Protein AF-W7JIZ1-F1 (afdb_monomer_lite)

Sequence (101 aa):
MIYDVKYVVTTEEKCDNINYNDLLKQLTLNELYNVLDNFEEFPSNEDFYNIWNHVLGIDKEGFDDMLTELSFYIKDYLYKYEYQRYHHIEVYLKMEHQLIK

Structure (mmCIF, N/CA/C/O backbone):
data_AF-W7JIZ1-F1
#
_entry.id   AF-W7JIZ1-F1
#
loop_
_atom_site.group_PDB
_atom_site.id
_atom_site.type_symbol
_atom_site.label_atom_id
_atom_site.label_alt_id
_atom_site.label_comp_id
_atom_site.label_asym_id
_atom_site.label_entity_id
_atom_site.label_seq_id
_atom_site.pdbx_PDB_ins_code
_atom_site.Cartn_x
_atom_site.Cartn_y
_atom_site.Cartn_z
_atom_site.occupancy
_atom_site.B_iso_or_equiv
_atom_site.auth_seq_id
_atom_site.auth_comp_id
_atom_site.auth_asym_id
_atom_site.auth_atom_id
_atom_site.pdbx_PDB_model_num
ATOM 1 N N . MET A 1 1 ? -33.033 7.049 -22.063 1.00 37.16 1 MET A N 1
ATOM 2 C CA . MET A 1 1 ? -32.531 5.784 -21.495 1.00 37.16 1 MET A CA 1
ATOM 3 C C . MET A 1 1 ? -31.920 6.135 -20.156 1.00 37.16 1 MET A C 1
ATOM 5 O O . MET A 1 1 ? -30.861 6.742 -20.126 1.00 37.16 1 MET A O 1
ATOM 9 N N . ILE A 1 2 ? -32.682 5.923 -19.085 1.00 41.34 2 ILE A N 1
ATOM 10 C CA . ILE A 1 2 ? -32.230 6.151 -17.711 1.00 41.34 2 ILE A CA 1
ATOM 11 C C . ILE A 1 2 ? -31.465 4.884 -17.338 1.00 41.34 2 ILE A C 1
ATOM 13 O O . ILE A 1 2 ? -32.013 3.790 -17.463 1.00 41.34 2 ILE A O 1
ATOM 17 N N . TYR A 1 3 ? -30.185 5.016 -17.003 1.00 42.81 3 TYR A N 1
ATOM 18 C CA . TYR A 1 3 ? -29.413 3.899 -16.479 1.00 42.81 3 TYR A CA 1
ATOM 19 C C . TYR A 1 3 ? -29.899 3.639 -15.054 1.00 42.81 3 TYR A C 1
ATOM 21 O O . TYR A 1 3 ? -29.482 4.324 -14.124 1.00 42.81 3 TYR A O 1
ATOM 29 N N . ASP A 1 4 ? -30.798 2.669 -14.895 1.00 46.94 4 ASP A N 1
ATOM 30 C CA . ASP A 1 4 ? -31.052 2.045 -13.600 1.00 46.94 4 ASP A CA 1
ATOM 31 C C . ASP A 1 4 ? -29.800 1.251 -13.223 1.00 46.94 4 ASP A C 1
ATOM 33 O O . ASP A 1 4 ? -29.645 0.071 -13.553 1.00 46.94 4 ASP A O 1
ATOM 37 N N . VAL A 1 5 ? -28.865 1.922 -12.553 1.00 51.09 5 VAL A N 1
ATOM 38 C CA . VAL A 1 5 ? -27.797 1.253 -11.818 1.00 51.09 5 VAL A CA 1
ATOM 39 C C . VAL A 1 5 ? -28.478 0.577 -10.635 1.00 51.09 5 VAL A C 1
ATOM 41 O O . VAL A 1 5 ? -28.681 1.170 -9.578 1.00 51.09 5 VAL A O 1
ATOM 44 N N . LYS A 1 6 ? -28.908 -0.672 -10.840 1.00 48.28 6 LYS A N 1
ATOM 45 C CA . LYS A 1 6 ? -29.231 -1.579 -9.742 1.00 48.28 6 LYS A CA 1
ATOM 46 C C . LYS A 1 6 ? -27.979 -1.676 -8.880 1.00 48.28 6 LYS A C 1
ATOM 48 O O . LYS A 1 6 ? -27.044 -2.386 -9.240 1.00 48.2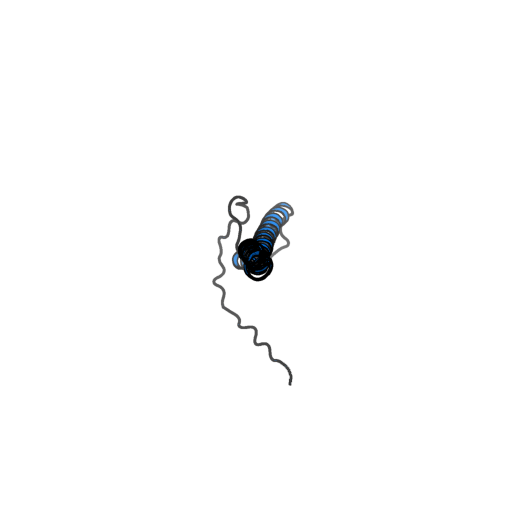8 6 LYS A O 1
ATOM 53 N N . TYR A 1 7 ? -27.978 -0.967 -7.755 1.00 47.16 7 TYR A N 1
ATOM 54 C CA . TYR A 1 7 ? -27.131 -1.310 -6.627 1.00 47.16 7 TYR A CA 1
ATOM 55 C C . TYR A 1 7 ? -27.453 -2.764 -6.290 1.00 47.16 7 TYR A C 1
ATOM 57 O O . TYR A 1 7 ? -28.533 -3.087 -5.792 1.00 47.16 7 TYR A O 1
ATOM 65 N N . VAL A 1 8 ? -26.554 -3.661 -6.684 1.00 45.88 8 VAL A N 1
ATOM 66 C CA . VAL A 1 8 ? -26.534 -5.018 -6.163 1.00 45.88 8 VAL A CA 1
ATOM 67 C C . VAL A 1 8 ? -26.212 -4.834 -4.691 1.00 45.88 8 VAL A C 1
ATOM 69 O O . VAL A 1 8 ? -25.067 -4.596 -4.335 1.00 45.88 8 VAL A O 1
ATOM 72 N N . VAL A 1 9 ? -27.245 -4.860 -3.851 1.00 47.28 9 VAL A N 1
ATOM 73 C CA . VAL A 1 9 ? -27.080 -5.082 -2.418 1.00 47.28 9 VAL A CA 1
ATOM 74 C C . VAL A 1 9 ? -26.561 -6.508 -2.301 1.00 47.28 9 VAL A C 1
ATOM 76 O O . VAL A 1 9 ? -27.326 -7.473 -2.270 1.00 47.28 9 VAL A O 1
ATOM 79 N N . THR A 1 10 ? -25.241 -6.649 -2.355 1.00 45.31 10 THR A N 1
ATOM 80 C CA . THR A 1 10 ? -24.557 -7.777 -1.751 1.00 45.31 10 THR A CA 1
ATOM 81 C C . THR A 1 10 ? -24.880 -7.676 -0.274 1.00 45.31 10 THR A C 1
ATOM 83 O O . THR A 1 10 ? -24.554 -6.695 0.382 1.00 45.31 10 THR A O 1
ATOM 86 N N . THR A 1 11 ? -25.633 -8.642 0.239 1.00 48.62 11 THR A N 1
ATOM 87 C CA . THR A 1 11 ? -25.774 -8.839 1.677 1.00 48.62 11 THR A CA 1
ATOM 88 C C . THR A 1 11 ? -24.392 -9.211 2.198 1.00 48.62 11 THR A C 1
ATOM 90 O O . THR A 1 11 ? -24.028 -10.386 2.208 1.00 48.62 11 THR A O 1
ATOM 93 N N . GLU A 1 12 ? -23.586 -8.200 2.495 1.00 55.53 12 GLU A N 1
ATOM 94 C CA . GLU A 1 12 ? -22.286 -8.358 3.119 1.00 55.53 12 GLU A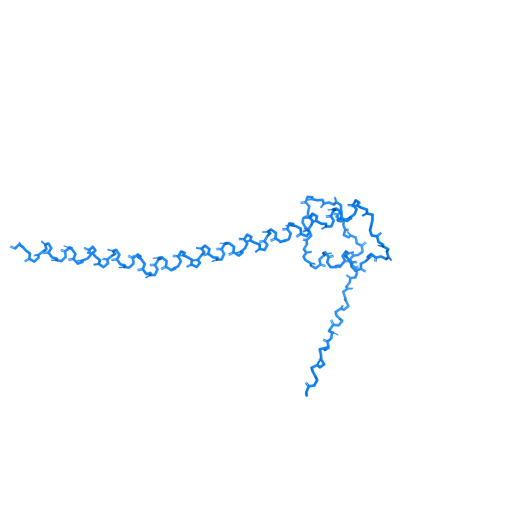 CA 1
ATOM 95 C C . GLU A 1 12 ? -22.543 -8.897 4.521 1.00 55.53 12 GLU A C 1
ATOM 97 O O . GLU A 1 12 ? -23.277 -8.304 5.314 1.00 55.53 12 GLU A O 1
ATOM 102 N N . GLU A 1 13 ? -22.018 -10.091 4.798 1.00 53.69 13 GLU A N 1
ATOM 103 C CA . GLU A 1 13 ? -21.888 -10.557 6.170 1.00 53.69 13 GLU A CA 1
ATOM 104 C C . GLU A 1 13 ? -21.126 -9.472 6.927 1.00 53.69 13 GLU A C 1
ATOM 106 O O . GLU A 1 13 ? -19.943 -9.236 6.679 1.00 53.69 13 GLU A O 1
ATOM 111 N N . LYS A 1 14 ? -21.845 -8.771 7.807 1.00 53.72 14 LYS A N 1
ATOM 112 C CA . LYS A 1 14 ? -21.298 -7.759 8.701 1.00 53.72 14 LYS A CA 1
ATOM 113 C C . LYS A 1 14 ? -20.162 -8.428 9.472 1.00 53.72 14 LYS A C 1
ATOM 115 O O . LYS A 1 14 ? -20.382 -9.334 10.275 1.00 53.72 14 LYS A O 1
ATOM 120 N N . CYS A 1 15 ? -18.926 -8.081 9.129 1.00 54.44 15 CYS A N 1
ATOM 121 C CA . CYS A 1 15 ? -17.754 -8.727 9.699 1.00 54.44 15 CYS A CA 1
ATOM 122 C C . CYS A 1 15 ? -17.519 -8.113 11.087 1.00 54.44 15 CYS A C 1
ATOM 124 O O . CYS A 1 15 ? -16.721 -7.193 11.245 1.00 54.44 15 CYS A O 1
ATOM 126 N N . ASP A 1 16 ? -18.267 -8.590 12.084 1.00 58.44 16 ASP A N 1
ATOM 127 C CA . ASP A 1 16 ? -18.449 -7.956 13.401 1.00 58.44 16 ASP A CA 1
ATOM 128 C C . ASP A 1 16 ? -17.200 -7.952 14.319 1.00 58.44 16 ASP A C 1
ATOM 130 O O . ASP A 1 16 ? -17.320 -7.795 15.531 1.00 58.44 16 ASP A O 1
ATOM 134 N N . ASN A 1 17 ? -15.976 -8.135 13.805 1.00 66.25 17 ASN A N 1
ATOM 135 C CA . ASN A 1 17 ? -14.787 -8.223 14.666 1.00 66.25 17 ASN A CA 1
ATOM 136 C C . ASN A 1 17 ? -13.455 -7.836 13.995 1.00 66.25 17 ASN A C 1
ATOM 138 O O . ASN A 1 17 ? -12.430 -8.491 14.202 1.00 66.25 17 ASN A O 1
ATOM 142 N N . ILE A 1 18 ? -13.449 -6.802 13.152 1.00 79.06 18 ILE A N 1
ATOM 143 C CA . ILE A 1 18 ? -12.200 -6.277 12.583 1.00 79.06 18 ILE A CA 1
ATOM 144 C C . ILE A 1 18 ? -11.521 -5.378 13.623 1.00 79.06 18 ILE A C 1
ATOM 146 O O . ILE A 1 18 ? -12.021 -4.307 13.960 1.00 79.06 18 ILE A O 1
ATOM 150 N N . ASN A 1 19 ? -10.358 -5.802 14.124 1.00 80.50 19 ASN A N 1
ATOM 151 C CA . ASN A 1 19 ? -9.542 -4.987 15.023 1.00 80.50 19 ASN A CA 1
ATOM 152 C C . ASN A 1 19 ? -8.705 -3.971 14.228 1.00 80.50 19 ASN A C 1
ATOM 154 O O . ASN A 1 19 ? -7.537 -4.218 13.933 1.00 80.50 19 ASN A O 1
ATOM 158 N N . TYR A 1 20 ? -9.290 -2.820 13.900 1.00 77.88 20 TYR A N 1
ATOM 159 C CA . TYR A 1 20 ? -8.596 -1.735 13.195 1.00 77.88 20 TYR A CA 1
ATOM 160 C C . TYR A 1 20 ? -7.504 -1.046 14.042 1.00 77.88 20 TYR A C 1
ATOM 162 O O . TYR A 1 20 ? -6.691 -0.305 13.493 1.00 77.88 20 TYR A O 1
ATOM 170 N N . ASN A 1 21 ? -7.431 -1.305 15.356 1.00 83.38 21 ASN A N 1
ATOM 171 C CA . ASN A 1 21 ? -6.345 -0.812 16.215 1.00 83.38 21 ASN A CA 1
ATOM 172 C C . ASN A 1 21 ? -5.046 -1.617 16.050 1.00 83.38 21 ASN A C 1
ATOM 174 O O . ASN A 1 21 ? -3.989 -1.191 16.519 1.00 83.38 21 ASN A O 1
ATOM 178 N N . ASP A 1 22 ? -5.098 -2.777 15.389 1.00 83.00 22 ASP A N 1
ATOM 179 C CA . ASP A 1 22 ? -3.903 -3.535 15.033 1.00 83.00 22 ASP A CA 1
ATOM 180 C C . ASP A 1 22 ? -3.222 -2.926 13.800 1.00 83.00 22 ASP A C 1
ATOM 182 O O . ASP A 1 22 ? -3.446 -3.335 12.664 1.00 83.00 22 ASP A O 1
ATOM 186 N N . LEU A 1 23 ? -2.366 -1.931 14.034 1.00 80.88 23 LEU A N 1
ATOM 187 C CA . LEU A 1 23 ? -1.614 -1.247 12.976 1.00 80.88 23 LEU A CA 1
ATOM 188 C C . LEU A 1 23 ? -0.517 -2.118 12.337 1.00 80.88 23 LEU A C 1
ATOM 190 O O . LEU A 1 23 ? 0.088 -1.701 11.352 1.00 80.88 23 LEU A O 1
ATOM 194 N N . LEU A 1 24 ? -0.222 -3.304 12.887 1.00 80.44 24 LEU A N 1
ATOM 195 C CA . LEU A 1 24 ? 0.710 -4.247 12.261 1.00 80.44 24 LEU A CA 1
ATOM 196 C C . LEU A 1 24 ? 0.059 -4.995 11.094 1.00 80.44 24 LEU A C 1
ATOM 198 O O . LEU A 1 24 ? 0.769 -5.481 10.211 1.00 80.44 24 LEU A O 1
ATOM 202 N N . LYS A 1 25 ? -1.273 -5.099 11.089 1.00 83.56 25 LYS A N 1
ATOM 203 C CA . LYS A 1 25 ? -2.043 -5.753 10.036 1.00 83.56 25 LYS A CA 1
ATOM 204 C C . LYS A 1 25 ? -2.731 -4.699 9.171 1.00 83.56 25 LYS A C 1
ATOM 206 O O . LYS A 1 25 ? -3.639 -4.025 9.629 1.00 83.56 25 LYS A O 1
ATOM 211 N N . GLN A 1 26 ? -2.341 -4.605 7.903 1.00 87.69 26 GLN A N 1
ATOM 212 C CA . GLN A 1 26 ? -3.024 -3.756 6.926 1.00 87.69 26 GLN A CA 1
ATOM 213 C C . GLN A 1 26 ? -4.442 -4.290 6.669 1.00 87.69 26 GLN A C 1
ATOM 215 O O . GLN A 1 26 ? -4.608 -5.485 6.404 1.00 87.69 26 GLN A O 1
ATOM 220 N N . LEU A 1 27 ? -5.454 -3.423 6.729 1.00 90.62 27 LEU A N 1
ATOM 221 C CA . LEU A 1 27 ? -6.788 -3.771 6.237 1.00 90.62 27 LEU A CA 1
ATOM 222 C C . LEU A 1 27 ? -6.799 -3.823 4.709 1.00 90.62 27 LEU A C 1
ATOM 224 O O . LEU A 1 27 ? -6.160 -3.013 4.040 1.00 90.62 27 LEU A O 1
ATOM 228 N N . THR A 1 28 ? -7.583 -4.742 4.156 1.00 90.12 28 THR A N 1
ATOM 229 C CA . THR A 1 28 ? -7.972 -4.682 2.745 1.00 90.12 28 THR A CA 1
ATOM 230 C C . THR A 1 28 ? -8.988 -3.561 2.512 1.00 90.12 28 THR A C 1
ATOM 232 O O . THR A 1 28 ? -9.666 -3.111 3.437 1.00 90.12 28 THR A O 1
ATOM 235 N N . LEU A 1 29 ? -9.151 -3.140 1.255 1.00 89.19 29 LEU A N 1
ATOM 236 C CA . LEU A 1 29 ? -10.128 -2.110 0.888 1.00 89.19 29 LEU A CA 1
ATOM 237 C C . LEU A 1 29 ? -11.563 -2.480 1.317 1.00 89.19 29 LEU A C 1
ATOM 239 O O . LEU A 1 29 ? -12.282 -1.641 1.852 1.00 89.19 29 LEU A O 1
ATOM 243 N N . ASN A 1 30 ? -11.964 -3.744 1.147 1.00 88.81 30 ASN A N 1
ATOM 244 C CA . ASN A 1 30 ? -13.287 -4.212 1.570 1.00 88.81 30 ASN A CA 1
ATOM 245 C C . ASN A 1 30 ? -13.437 -4.242 3.098 1.00 88.81 30 ASN A C 1
ATOM 247 O O . ASN A 1 30 ? -14.481 -3.864 3.618 1.00 88.81 30 ASN A O 1
ATOM 251 N N . GLU A 1 31 ? -12.404 -4.669 3.831 1.00 88.69 31 GLU A N 1
ATOM 252 C CA . GLU A 1 31 ? -12.421 -4.630 5.299 1.00 88.69 31 GLU A CA 1
ATOM 253 C C . GLU A 1 31 ? -12.524 -3.192 5.823 1.00 88.69 31 GLU A C 1
ATOM 255 O O . GLU A 1 31 ? -13.246 -2.947 6.787 1.00 88.69 31 GLU A O 1
ATOM 260 N N . LEU A 1 32 ? -11.854 -2.237 5.171 1.00 90.06 32 LEU A N 1
ATOM 261 C CA . LEU A 1 32 ? -11.966 -0.818 5.494 1.00 90.06 32 LEU A CA 1
ATOM 262 C C . LEU A 1 32 ? -13.393 -0.294 5.270 1.00 90.06 32 LEU A C 1
ATOM 264 O O . LEU A 1 32 ? -13.912 0.398 6.143 1.00 90.06 32 LEU A O 1
ATOM 268 N N . TYR A 1 33 ? -14.041 -0.633 4.149 1.00 88.31 33 TYR A N 1
ATOM 269 C CA . TYR A 1 33 ? -15.436 -0.241 3.909 1.00 88.31 33 TYR A CA 1
ATOM 270 C C . TYR A 1 33 ? -16.377 -0.812 4.969 1.00 88.31 33 TYR A C 1
ATOM 272 O O . TYR A 1 33 ? -17.143 -0.057 5.561 1.00 88.31 33 TYR A O 1
ATOM 280 N N . ASN A 1 34 ? -16.225 -2.092 5.313 1.00 86.44 34 ASN A N 1
ATOM 281 C CA . ASN A 1 34 ? -16.995 -2.712 6.391 1.00 86.44 34 ASN A CA 1
ATOM 282 C C . ASN A 1 34 ? -16.803 -1.997 7.737 1.00 86.44 34 ASN A C 1
ATOM 284 O O . ASN A 1 34 ? -17.761 -1.808 8.482 1.00 86.44 34 ASN A O 1
ATOM 288 N N . VAL A 1 35 ? -15.568 -1.607 8.074 1.00 86.12 35 VAL A N 1
ATOM 289 C CA . VAL A 1 35 ? -15.278 -0.850 9.301 1.00 86.12 35 VAL A CA 1
ATOM 290 C C . VAL A 1 35 ? -15.982 0.507 9.278 1.00 86.12 35 VAL A C 1
ATOM 292 O O . VAL A 1 35 ? -16.614 0.866 10.266 1.00 86.12 35 VAL A O 1
ATOM 295 N N . LEU A 1 36 ? -15.917 1.232 8.158 1.00 86.19 36 LEU A N 1
ATOM 296 C CA . LEU A 1 36 ? -16.551 2.543 7.997 1.00 86.19 36 LEU A CA 1
ATOM 297 C C . LEU A 1 36 ? -18.083 2.474 8.078 1.00 86.19 36 LEU A C 1
ATOM 299 O O . LEU A 1 36 ? -18.685 3.297 8.764 1.00 86.19 36 LEU A O 1
ATOM 303 N N . ASP A 1 37 ? -18.700 1.475 7.448 1.00 84.44 37 ASP A N 1
ATOM 304 C CA . ASP A 1 37 ? -20.158 1.286 7.438 1.00 84.44 37 ASP A CA 1
ATOM 305 C C . ASP A 1 37 ? -20.721 0.873 8.808 1.00 84.44 37 ASP A C 1
ATOM 307 O O . ASP A 1 37 ? -21.906 1.065 9.088 1.00 84.44 37 ASP A O 1
ATOM 311 N N . ASN A 1 38 ? -19.871 0.341 9.690 1.00 81.44 38 ASN A N 1
ATOM 312 C CA . ASN A 1 38 ? -20.242 -0.063 11.043 1.00 81.44 38 ASN A CA 1
ATOM 313 C C . ASN A 1 38 ? -20.178 1.071 12.080 1.00 81.44 38 ASN A C 1
ATOM 315 O O . ASN A 1 38 ? -20.580 0.852 13.226 1.00 81.44 38 ASN A O 1
ATOM 319 N N . PHE A 1 39 ? -19.705 2.269 11.722 1.00 78.88 39 PHE A N 1
ATOM 320 C CA . PHE A 1 39 ? -19.704 3.405 12.645 1.00 78.88 39 PHE A CA 1
ATOM 321 C C . PHE A 1 39 ? -21.115 3.984 12.813 1.00 78.88 39 PHE A C 1
ATOM 323 O O . PHE A 1 39 ? -21.611 4.726 11.968 1.00 78.88 39 PHE A O 1
ATOM 330 N N . GLU A 1 40 ? -21.760 3.663 13.939 1.00 69.00 40 GLU A N 1
ATOM 331 C CA . GLU A 1 40 ? -23.063 4.236 14.321 1.00 69.00 40 GLU A CA 1
ATOM 332 C C . GLU A 1 40 ? -22.953 5.704 14.791 1.00 69.00 40 GLU A C 1
ATOM 334 O O . GLU A 1 40 ? -23.898 6.478 14.637 1.00 69.00 40 GLU A O 1
ATOM 339 N N . GLU A 1 41 ? -21.791 6.105 15.320 1.00 76.44 41 GLU A N 1
ATOM 340 C CA . GLU A 1 41 ? -21.457 7.471 15.748 1.00 76.44 41 GLU A CA 1
ATOM 341 C C . GLU A 1 41 ? -20.100 7.915 15.187 1.00 76.44 41 GLU A C 1
ATOM 343 O O . GLU A 1 41 ? -19.308 7.105 14.703 1.00 76.44 41 GLU A O 1
ATOM 348 N N . PHE A 1 42 ? -19.824 9.224 15.257 1.00 78.31 42 PHE A N 1
ATOM 349 C CA . PHE A 1 42 ? -18.536 9.767 14.833 1.00 78.31 42 PHE A CA 1
ATOM 350 C C . PHE A 1 42 ? -17.394 9.095 15.622 1.00 78.31 42 PHE A C 1
ATOM 352 O O . PHE A 1 42 ? -17.427 9.129 16.856 1.00 78.31 42 PHE A O 1
ATOM 359 N N . PRO A 1 43 ? -16.392 8.503 14.943 1.00 79.50 43 PRO A N 1
ATOM 360 C CA . PRO A 1 43 ? -15.281 7.830 15.605 1.00 79.50 43 PRO A CA 1
ATOM 361 C C . PRO A 1 43 ? -14.538 8.774 16.548 1.00 79.50 43 PRO A C 1
ATOM 363 O O . PRO A 1 43 ? -14.457 9.984 16.315 1.00 79.50 43 PRO A O 1
ATOM 366 N N . SER A 1 44 ? -13.931 8.225 17.601 1.00 85.06 44 SER A N 1
ATOM 367 C CA . SER A 1 44 ? -13.002 9.020 18.400 1.00 85.06 44 SER A CA 1
ATOM 368 C C . SER A 1 44 ? -11.823 9.484 17.534 1.00 85.06 44 SER A C 1
ATOM 370 O O . SER A 1 44 ? -11.519 8.896 16.494 1.00 85.06 44 SER A O 1
ATOM 372 N N . ASN A 1 45 ? -11.116 10.534 17.963 1.00 88.25 45 ASN A N 1
ATOM 373 C CA . ASN A 1 45 ? -9.927 10.989 17.234 1.00 88.25 45 ASN A CA 1
ATOM 374 C C . ASN A 1 45 ? -8.892 9.863 17.073 1.00 88.25 45 ASN A C 1
ATOM 376 O O . ASN A 1 45 ? -8.243 9.782 16.037 1.00 88.25 45 ASN A O 1
ATOM 380 N N . GLU A 1 46 ? -8.742 9.001 18.080 1.00 87.50 46 GLU A N 1
ATOM 381 C CA . GLU A 1 46 ? -7.811 7.871 18.044 1.00 87.50 46 GLU A CA 1
ATOM 382 C C . GLU A 1 46 ? -8.234 6.820 17.012 1.00 87.50 46 GLU A C 1
ATOM 384 O O . GLU A 1 46 ? -7.420 6.431 16.174 1.00 87.50 46 GLU A O 1
ATOM 389 N N . ASP A 1 47 ? -9.518 6.454 16.985 1.00 86.25 47 ASP A N 1
ATOM 390 C CA . ASP A 1 47 ? -10.060 5.545 15.968 1.00 86.25 47 ASP A CA 1
ATOM 39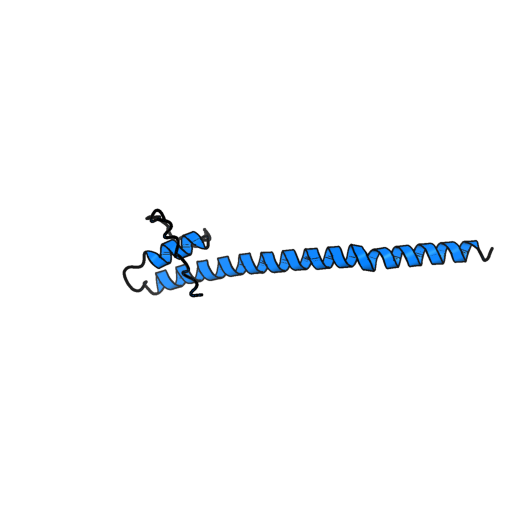1 C C . ASP A 1 47 ? -9.870 6.120 14.559 1.00 86.25 47 ASP A C 1
ATOM 393 O O . ASP A 1 47 ? -9.429 5.424 13.646 1.00 86.25 47 ASP A O 1
ATOM 397 N N . PHE A 1 48 ? -10.126 7.419 14.388 1.00 87.25 48 PHE A N 1
ATOM 398 C CA . PHE A 1 48 ? -9.927 8.116 13.121 1.00 87.25 48 PHE A CA 1
ATOM 399 C C . PHE A 1 48 ? -8.465 8.077 12.663 1.00 87.25 48 PHE A C 1
ATOM 401 O O . PHE A 1 48 ? -8.199 7.793 11.495 1.00 87.25 48 PHE A O 1
ATOM 408 N N . TYR A 1 49 ? -7.505 8.319 13.563 1.00 90.00 49 TYR A N 1
ATOM 409 C CA . TYR A 1 49 ? -6.081 8.196 13.239 1.00 90.00 49 TYR A CA 1
ATOM 410 C C . TYR A 1 49 ? -5.710 6.772 12.815 1.00 90.00 49 TYR A C 1
ATOM 412 O O . TYR A 1 49 ? -4.967 6.597 11.847 1.00 90.00 49 TYR A O 1
ATOM 420 N N . ASN A 1 50 ? -6.245 5.758 13.493 1.00 90.44 50 ASN A N 1
ATOM 421 C CA . ASN A 1 50 ? -5.975 4.361 13.160 1.00 90.44 50 ASN A CA 1
ATOM 422 C C . ASN A 1 50 ? -6.538 3.993 11.781 1.00 90.44 50 ASN A C 1
ATOM 424 O O . ASN A 1 50 ? -5.826 3.408 10.967 1.00 90.44 50 ASN A O 1
ATOM 428 N N . ILE A 1 51 ? -7.760 4.429 11.466 1.00 89.81 51 ILE A N 1
ATOM 429 C CA . ILE A 1 51 ? -8.370 4.267 10.138 1.00 89.81 51 ILE A CA 1
ATOM 430 C C . ILE A 1 51 ? -7.532 4.965 9.060 1.00 89.81 51 ILE A C 1
ATOM 432 O O . ILE A 1 51 ? -7.265 4.374 8.014 1.00 89.81 51 ILE A O 1
ATOM 436 N N . TRP A 1 52 ? -7.056 6.187 9.312 1.00 92.12 52 TRP A N 1
ATOM 437 C CA . TRP A 1 52 ? -6.204 6.900 8.355 1.00 92.12 52 TRP A CA 1
ATOM 438 C C . TRP A 1 52 ? -4.886 6.191 8.067 1.00 92.12 52 TRP A C 1
ATOM 440 O O . TRP A 1 52 ? -4.436 6.205 6.923 1.00 92.12 52 TRP A O 1
ATOM 450 N N . ASN A 1 53 ? -4.276 5.546 9.061 1.00 91.50 53 ASN A N 1
ATOM 451 C CA . ASN A 1 53 ? -3.075 4.745 8.830 1.00 91.50 53 ASN A CA 1
ATOM 452 C C . ASN A 1 53 ? -3.352 3.568 7.880 1.00 91.50 53 ASN A C 1
ATOM 454 O O . ASN A 1 53 ? -2.534 3.288 7.001 1.00 91.50 53 ASN A O 1
ATOM 458 N N . HIS A 1 54 ? -4.519 2.925 7.997 1.00 92.19 54 HIS A N 1
ATOM 459 C CA . HIS A 1 54 ? -4.928 1.867 7.066 1.00 92.19 54 HIS A CA 1
ATOM 460 C C . HIS A 1 54 ? -5.158 2.397 5.652 1.00 92.19 54 HIS A C 1
ATOM 462 O O . HIS A 1 54 ? -4.656 1.799 4.703 1.00 92.19 54 HIS A O 1
ATOM 468 N N . VAL A 1 55 ? -5.834 3.542 5.502 1.00 92.06 55 VAL A N 1
ATOM 469 C CA . VAL A 1 55 ? -6.023 4.207 4.197 1.00 92.06 55 VAL A CA 1
ATOM 470 C C . VAL A 1 55 ? -4.674 4.488 3.534 1.00 92.06 55 VAL A C 1
ATOM 472 O O . VAL A 1 55 ? -4.456 4.111 2.385 1.00 92.06 55 VAL A O 1
ATOM 475 N N . LEU A 1 56 ? -3.736 5.084 4.276 1.00 91.81 56 LEU A N 1
ATOM 476 C CA . LEU A 1 56 ? -2.414 5.427 3.751 1.00 91.81 56 LEU A CA 1
ATOM 477 C C . LEU A 1 56 ? -1.609 4.202 3.308 1.00 91.81 56 LEU A C 1
ATOM 479 O O . LEU A 1 56 ? -0.870 4.285 2.328 1.00 91.81 56 LEU A O 1
ATOM 483 N N . GLY A 1 57 ? -1.710 3.078 4.019 1.00 90.62 57 GLY A N 1
ATOM 484 C CA . GLY A 1 57 ? -0.989 1.876 3.606 1.00 90.62 57 GLY A CA 1
ATOM 485 C C . GLY A 1 57 ? -1.638 1.156 2.417 1.00 90.62 57 GLY A C 1
ATOM 486 O O . GLY A 1 57 ? -0.895 0.657 1.576 1.00 90.62 57 GLY A O 1
ATOM 487 N N . ILE A 1 58 ? -2.972 1.196 2.269 1.00 89.81 58 ILE A N 1
ATOM 488 C CA . ILE A 1 58 ? -3.660 0.709 1.055 1.00 89.81 58 ILE A CA 1
ATOM 489 C C . ILE A 1 58 ? -3.211 1.526 -0.164 1.00 89.81 58 ILE A C 1
ATOM 491 O O . ILE A 1 58 ? -2.804 0.960 -1.179 1.00 89.81 58 ILE A O 1
ATOM 495 N N . ASP A 1 59 ? -3.225 2.857 -0.055 1.00 88.31 59 ASP A N 1
ATOM 496 C CA . ASP A 1 59 ? -2.799 3.744 -1.144 1.00 88.31 59 ASP A CA 1
ATOM 497 C C . ASP A 1 59 ? -1.325 3.533 -1.514 1.00 88.31 59 ASP A C 1
ATOM 499 O O . ASP A 1 59 ? -0.957 3.583 -2.690 1.00 88.31 59 ASP A O 1
ATOM 503 N N . LYS A 1 60 ? -0.468 3.270 -0.519 1.00 90.69 60 LYS A N 1
ATOM 504 C CA . LYS A 1 60 ? 0.946 2.965 -0.749 1.00 90.69 60 LYS A CA 1
ATOM 505 C C . LYS A 1 60 ? 1.127 1.679 -1.555 1.00 90.69 60 LYS A C 1
ATOM 507 O O . LYS A 1 60 ? 1.911 1.687 -2.499 1.00 90.69 60 LYS A O 1
ATOM 512 N N . GLU A 1 61 ? 0.418 0.609 -1.200 1.00 88.56 61 GLU A N 1
ATOM 513 C CA . GLU A 1 61 ? 0.474 -0.661 -1.934 1.00 88.56 61 GLU A CA 1
ATOM 514 C C . GLU A 1 61 ? 0.025 -0.472 -3.389 1.00 88.56 61 GLU A C 1
ATOM 516 O O . GLU A 1 61 ? 0.748 -0.843 -4.313 1.00 88.56 61 GLU A O 1
ATOM 521 N N . GLY A 1 62 ? -1.087 0.241 -3.609 1.00 87.88 62 GLY A N 1
ATOM 522 C CA . GLY A 1 62 ? -1.546 0.577 -4.959 1.00 87.88 62 GLY A CA 1
ATOM 523 C C . GLY A 1 62 ? -0.537 1.413 -5.759 1.00 87.88 62 GLY A C 1
ATOM 524 O O . GLY A 1 62 ? -0.384 1.220 -6.966 1.00 87.88 62 GLY A O 1
ATOM 525 N N . PHE A 1 63 ? 0.191 2.324 -5.109 1.00 90.12 63 PHE A N 1
ATOM 526 C CA . PHE A 1 63 ? 1.240 3.110 -5.762 1.00 90.12 63 PHE A CA 1
ATOM 527 C C . PHE A 1 63 ? 2.476 2.268 -6.120 1.00 90.12 63 PHE A C 1
ATOM 529 O O . PHE A 1 63 ? 3.029 2.420 -7.213 1.00 90.12 63 PHE A O 1
ATOM 536 N N . ASP A 1 64 ? 2.896 1.362 -5.234 1.00 92.75 64 ASP A N 1
ATOM 537 C CA . ASP A 1 64 ? 4.013 0.440 -5.473 1.00 92.75 64 ASP A CA 1
ATOM 538 C C . ASP A 1 64 ? 3.713 -0.519 -6.644 1.00 92.75 64 ASP A C 1
ATOM 540 O O . ASP A 1 64 ? 4.591 -0.778 -7.481 1.00 92.75 64 ASP A O 1
ATOM 544 N N . ASP A 1 65 ? 2.463 -0.968 -6.778 1.00 92.56 65 ASP A N 1
ATOM 545 C CA . ASP A 1 65 ? 1.996 -1.764 -7.918 1.00 92.56 65 ASP A CA 1
ATOM 546 C C . ASP A 1 65 ? 2.085 -0.985 -9.239 1.00 92.56 65 ASP A C 1
ATOM 548 O O . ASP A 1 65 ? 2.655 -1.479 -10.219 1.00 92.56 65 ASP A O 1
ATOM 552 N N . MET A 1 66 ? 1.616 0.269 -9.263 1.00 94.12 66 MET A N 1
ATOM 553 C CA . MET A 1 66 ? 1.711 1.136 -10.448 1.00 94.12 66 MET A CA 1
ATOM 554 C C . MET A 1 66 ? 3.165 1.377 -10.871 1.00 94.12 66 MET A C 1
ATOM 556 O O . MET A 1 66 ? 3.495 1.328 -12.061 1.00 94.12 66 MET A O 1
ATOM 560 N N . LEU A 1 67 ? 4.060 1.625 -9.910 1.00 95.25 67 LEU A N 1
ATOM 561 C CA . LEU A 1 67 ? 5.490 1.782 -10.182 1.00 95.25 67 LEU A CA 1
ATOM 562 C C . LEU A 1 67 ? 6.100 0.499 -10.747 1.00 95.25 67 LEU A C 1
ATOM 564 O O . LEU A 1 67 ? 6.927 0.549 -11.664 1.00 95.25 67 LEU A O 1
ATOM 568 N N . THR A 1 68 ? 5.688 -0.650 -10.219 1.00 96.19 68 THR A N 1
ATOM 569 C CA . THR A 1 68 ? 6.147 -1.961 -10.672 1.00 96.19 68 THR A CA 1
ATOM 570 C C . THR A 1 68 ? 5.732 -2.215 -12.119 1.00 96.19 68 THR A C 1
ATOM 572 O O . THR A 1 68 ? 6.592 -2.551 -12.944 1.00 96.19 68 THR A O 1
ATOM 575 N N . GLU A 1 69 ? 4.464 -1.979 -12.456 1.00 96.31 69 GLU A N 1
ATOM 576 C CA . GLU A 1 69 ? 3.928 -2.110 -13.815 1.00 96.31 69 GLU A CA 1
ATOM 577 C C . GLU A 1 69 ? 4.646 -1.175 -14.797 1.00 96.31 69 GLU A C 1
ATOM 579 O O . GLU A 1 69 ? 5.121 -1.614 -15.851 1.00 96.31 69 GLU A O 1
ATOM 584 N N . LEU A 1 70 ? 4.839 0.091 -14.416 1.00 97.19 70 LEU A N 1
ATOM 585 C CA . LEU A 1 70 ? 5.596 1.051 -15.217 1.00 97.19 70 LEU A CA 1
ATOM 586 C C . LEU A 1 70 ? 7.039 0.579 -15.453 1.00 97.19 70 LEU A C 1
ATOM 588 O O . LEU A 1 70 ? 7.562 0.700 -16.565 1.00 97.19 70 LEU A O 1
ATOM 592 N N . SER A 1 71 ? 7.686 0.003 -14.435 1.00 96.19 71 SER A N 1
ATOM 593 C CA . SER A 1 71 ? 9.044 -0.532 -14.571 1.00 96.19 71 SER A CA 1
ATOM 594 C C . SER A 1 71 ? 9.112 -1.686 -15.577 1.00 96.19 71 SER A C 1
ATOM 596 O O . SER A 1 71 ? 10.076 -1.778 -16.342 1.00 96.19 71 SER A O 1
ATOM 598 N N . PHE A 1 72 ? 8.094 -2.553 -15.608 1.00 96.69 72 PHE A N 1
ATOM 599 C CA . PHE A 1 72 ? 8.018 -3.659 -16.559 1.00 96.69 72 PHE A CA 1
ATOM 600 C C . PHE A 1 72 ? 7.802 -3.159 -17.980 1.00 96.69 72 PHE A C 1
ATOM 602 O O . PHE A 1 72 ? 8.506 -3.603 -18.887 1.00 96.69 72 PHE A O 1
ATOM 609 N N . TYR A 1 73 ? 6.909 -2.188 -18.163 1.00 95.50 73 TYR A N 1
ATOM 610 C CA . TYR A 1 73 ? 6.684 -1.556 -19.458 1.00 95.50 73 TYR A CA 1
ATOM 611 C C . TYR A 1 73 ? 7.970 -0.939 -20.030 1.00 95.50 73 TYR A C 1
ATOM 613 O O . TYR A 1 73 ? 8.320 -1.183 -21.186 1.00 95.50 73 TYR A O 1
ATOM 621 N N . ILE A 1 74 ? 8.721 -0.190 -19.213 1.00 93.38 74 ILE A N 1
ATOM 622 C CA . ILE A 1 74 ? 10.000 0.404 -19.634 1.00 93.38 74 ILE A CA 1
ATOM 623 C C . ILE A 1 74 ? 11.004 -0.690 -20.015 1.00 93.38 74 ILE A C 1
ATOM 625 O O . ILE A 1 74 ? 11.655 -0.587 -21.054 1.00 93.38 74 ILE A O 1
ATOM 629 N N . LYS A 1 75 ? 11.125 -1.753 -19.210 1.00 92.62 75 LYS A N 1
ATOM 630 C CA . LYS A 1 75 ? 12.029 -2.876 -19.508 1.00 92.62 75 LYS A CA 1
ATOM 631 C C . LYS A 1 75 ? 11.689 -3.553 -20.836 1.00 92.62 75 LYS A C 1
ATOM 633 O O . LYS A 1 75 ? 12.603 -3.803 -21.620 1.00 92.62 75 LYS A O 1
ATOM 638 N N . ASP A 1 76 ? 10.411 -3.816 -21.103 1.00 92.81 76 ASP A N 1
ATOM 639 C CA . ASP A 1 76 ? 9.967 -4.428 -22.362 1.00 92.81 76 ASP A CA 1
ATOM 640 C C . ASP A 1 76 ? 10.256 -3.519 -23.563 1.00 92.81 76 ASP A C 1
ATOM 642 O O . ASP A 1 76 ? 10.829 -3.957 -24.563 1.00 92.81 76 ASP A O 1
ATOM 646 N N . TYR A 1 77 ? 9.968 -2.221 -23.434 1.00 91.69 77 TYR A N 1
ATOM 647 C CA . TYR A 1 77 ? 10.278 -1.235 -24.466 1.00 91.69 77 TYR A CA 1
ATOM 648 C C . TYR A 1 77 ? 11.778 -1.203 -24.801 1.00 91.69 77 TYR A C 1
ATOM 650 O O . TYR A 1 77 ? 12.158 -1.273 -25.973 1.00 91.69 77 TYR A O 1
ATOM 658 N N . LEU A 1 78 ? 12.642 -1.136 -23.784 1.00 89.12 78 LEU A N 1
ATOM 659 C CA . LEU A 1 78 ? 14.097 -1.118 -23.968 1.00 89.12 78 LEU A CA 1
ATOM 660 C C . LEU A 1 78 ? 14.602 -2.414 -24.611 1.00 89.12 78 LEU A C 1
ATOM 662 O O . LEU A 1 78 ? 15.407 -2.372 -25.546 1.00 89.12 78 LEU A O 1
ATOM 666 N N . TYR A 1 79 ? 14.101 -3.564 -24.154 1.00 85.94 79 TYR A N 1
ATOM 667 C CA . TYR A 1 79 ? 14.434 -4.862 -24.734 1.00 85.94 79 TYR A CA 1
ATOM 668 C C . TYR A 1 79 ? 14.046 -4.932 -26.217 1.00 85.94 79 TYR A C 1
ATOM 670 O O . TYR A 1 79 ? 14.843 -5.348 -27.062 1.00 85.94 79 TYR A O 1
ATOM 678 N N . LYS A 1 80 ? 12.839 -4.469 -26.546 1.00 87.31 80 LYS A N 1
ATOM 679 C CA . LYS A 1 80 ? 12.296 -4.525 -27.900 1.00 87.31 80 LYS A CA 1
ATOM 680 C C . LYS A 1 80 ? 12.990 -3.567 -28.862 1.00 87.31 80 LYS A C 1
ATOM 682 O O . LYS A 1 80 ? 13.262 -3.960 -29.989 1.00 87.31 80 LYS A O 1
ATOM 687 N N . TYR A 1 81 ? 13.271 -2.330 -28.459 1.00 80.69 81 TYR A N 1
ATOM 688 C CA . TYR A 1 81 ? 13.664 -1.285 -29.412 1.00 80.69 81 TYR A CA 1
ATOM 689 C C . TYR A 1 81 ? 15.111 -0.806 -29.274 1.00 80.69 81 TYR A C 1
ATOM 691 O O . TYR A 1 81 ? 15.723 -0.441 -30.280 1.00 80.69 81 TYR A O 1
ATOM 699 N N . GLU A 1 82 ? 15.697 -0.823 -28.076 1.00 69.25 82 GLU A N 1
ATOM 700 C CA . GLU A 1 82 ? 17.088 -0.391 -27.897 1.00 69.25 82 GLU A CA 1
ATOM 701 C C . GLU A 1 82 ? 18.074 -1.547 -28.049 1.00 69.25 82 GLU A C 1
ATOM 703 O O . GLU A 1 82 ? 19.066 -1.415 -28.769 1.00 69.25 82 GLU A O 1
ATOM 708 N N . TYR A 1 83 ? 17.780 -2.714 -27.470 1.00 60.38 83 TYR A N 1
ATOM 709 C CA . TYR A 1 83 ? 18.672 -3.877 -27.554 1.00 60.38 83 TYR A CA 1
ATOM 710 C C . TYR A 1 83 ? 18.854 -4.380 -28.996 1.00 60.38 83 TYR A C 1
ATOM 712 O O . TYR A 1 83 ? 19.960 -4.730 -29.414 1.00 60.38 83 TYR A O 1
ATOM 720 N N . GLN A 1 84 ? 17.790 -4.329 -29.802 1.00 59.59 84 GLN A N 1
ATOM 721 C CA . GLN A 1 84 ? 17.849 -4.679 -31.225 1.00 59.59 84 GLN A CA 1
ATOM 722 C C . GLN A 1 84 ? 18.722 -3.710 -32.036 1.00 59.59 84 GLN A C 1
ATOM 724 O O . GLN A 1 84 ? 19.405 -4.127 -32.974 1.00 59.59 84 GLN A O 1
ATOM 729 N N . ARG A 1 85 ? 18.764 -2.426 -31.657 1.00 58.56 85 ARG A N 1
ATOM 730 C CA . ARG A 1 85 ? 19.599 -1.414 -32.317 1.00 58.56 85 ARG A CA 1
ATOM 731 C C . ARG A 1 85 ? 21.089 -1.681 -32.124 1.00 58.56 85 ARG A C 1
ATOM 733 O O . ARG A 1 85 ? 21.842 -1.573 -33.089 1.00 58.56 85 ARG A O 1
ATOM 740 N N . TYR A 1 86 ? 21.513 -2.042 -30.913 1.00 58.91 86 TYR A N 1
ATOM 741 C CA . TYR A 1 86 ? 22.919 -2.355 -30.640 1.00 58.91 86 TYR A CA 1
ATOM 742 C C . TYR A 1 86 ? 23.373 -3.623 -31.370 1.00 58.91 86 TYR A C 1
ATOM 744 O O . TYR A 1 86 ? 24.421 -3.602 -32.011 1.00 58.91 86 TYR A O 1
ATOM 752 N N . HIS A 1 87 ? 22.541 -4.670 -31.388 1.00 60.47 87 HIS A N 1
ATOM 753 C CA . HIS A 1 87 ? 22.838 -5.893 -32.139 1.00 60.47 87 HIS A CA 1
ATOM 754 C C . HIS A 1 87 ? 22.930 -5.635 -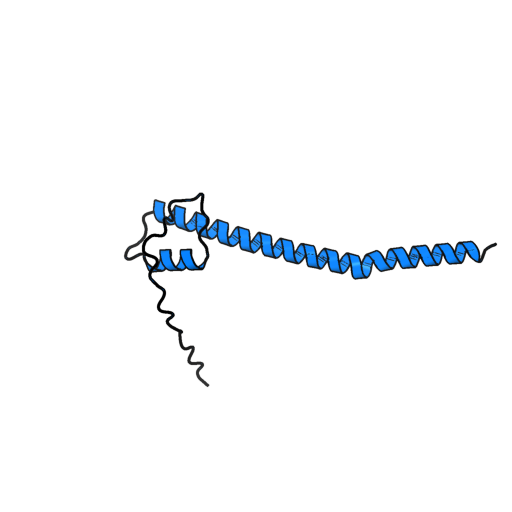33.653 1.00 60.47 87 HIS A C 1
ATOM 756 O O . HIS A 1 87 ? 23.801 -6.173 -34.333 1.00 60.47 87 HIS A O 1
ATOM 762 N N . HIS A 1 88 ? 22.059 -4.783 -34.201 1.00 60.88 88 HIS A N 1
ATOM 763 C CA . HIS A 1 88 ? 22.114 -4.413 -35.614 1.00 60.88 88 HIS A CA 1
ATOM 764 C C . HIS A 1 88 ? 23.398 -3.637 -35.947 1.00 60.88 88 HIS A C 1
ATOM 766 O O . HIS A 1 88 ? 24.084 -3.975 -36.905 1.00 60.88 88 HIS A O 1
ATOM 772 N N . ILE A 1 89 ? 23.780 -2.644 -35.138 1.00 70.56 89 ILE A N 1
ATOM 773 C CA . ILE A 1 89 ? 25.012 -1.867 -35.358 1.00 70.56 89 ILE A CA 1
ATOM 774 C C . ILE A 1 89 ? 26.258 -2.762 -35.281 1.00 70.56 89 ILE A C 1
ATOM 776 O O . ILE A 1 89 ? 27.142 -2.662 -36.129 1.00 70.56 89 ILE A O 1
ATOM 780 N N . GLU A 1 90 ? 26.319 -3.670 -34.309 1.00 68.62 90 GLU A N 1
ATOM 781 C CA . GLU A 1 90 ? 27.458 -4.574 -34.123 1.00 68.62 90 GLU A CA 1
ATOM 782 C C . GLU A 1 90 ? 27.612 -5.558 -35.294 1.00 68.62 90 GLU A C 1
ATOM 784 O O . GLU A 1 90 ? 28.717 -5.771 -35.799 1.00 68.62 90 GLU A O 1
ATOM 789 N N . VAL A 1 91 ? 26.497 -6.098 -35.796 1.00 71.50 91 VAL A N 1
ATOM 790 C CA . VAL A 1 91 ? 26.470 -6.951 -36.992 1.00 71.50 91 VAL A CA 1
ATOM 791 C C . VAL A 1 91 ? 26.915 -6.183 -38.244 1.00 71.50 91 VAL A C 1
ATOM 793 O O . VAL A 1 91 ? 27.692 -6.719 -39.034 1.00 71.50 91 VAL A O 1
ATOM 796 N N . TYR A 1 92 ? 26.493 -4.927 -38.410 1.00 70.00 92 TYR A N 1
ATOM 797 C CA . TYR A 1 92 ? 26.909 -4.085 -39.539 1.00 70.00 92 TYR A CA 1
ATOM 798 C C . TYR A 1 92 ? 28.408 -3.769 -39.514 1.00 70.00 92 TYR A C 1
ATOM 800 O O . TYR A 1 92 ? 29.094 -3.992 -40.511 1.00 70.00 92 TYR A 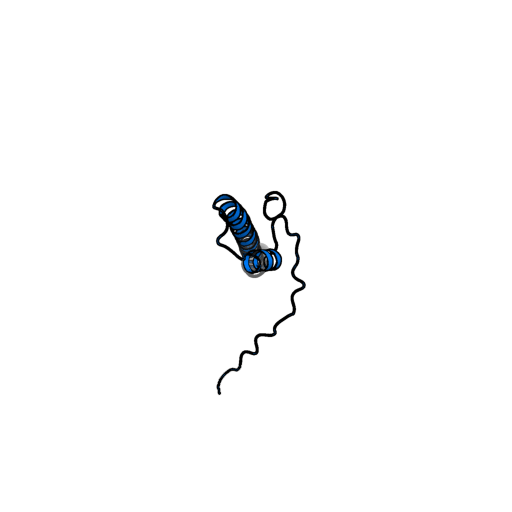O 1
ATOM 808 N N . LEU A 1 93 ? 28.943 -3.338 -38.369 1.00 77.00 93 LEU A N 1
ATOM 809 C CA . LEU A 1 93 ? 30.376 -3.056 -38.213 1.00 77.00 93 LEU A CA 1
ATOM 810 C C . LEU A 1 93 ? 31.232 -4.311 -38.448 1.00 77.00 93 LEU A C 1
ATOM 812 O O . LEU A 1 93 ? 32.312 -4.243 -39.038 1.00 77.00 93 LEU A O 1
ATOM 816 N N . LYS A 1 94 ? 30.733 -5.481 -38.034 1.00 76.19 94 LYS A N 1
ATOM 817 C CA . LYS A 1 94 ? 31.400 -6.769 -38.258 1.00 76.19 94 LYS A CA 1
ATOM 818 C C . LYS A 1 94 ? 31.407 -7.179 -39.733 1.00 76.19 94 LYS A C 1
ATOM 820 O O . LYS A 1 94 ? 32.390 -7.772 -40.172 1.00 76.19 94 LYS A O 1
ATOM 825 N N . MET A 1 95 ? 30.356 -6.856 -40.490 1.00 75.19 95 MET A N 1
ATOM 826 C CA . MET A 1 95 ? 30.315 -7.070 -41.942 1.00 75.19 95 MET A CA 1
ATOM 827 C C . MET A 1 95 ? 31.248 -6.113 -42.695 1.00 75.19 95 MET A C 1
ATOM 829 O O . MET A 1 95 ? 32.008 -6.569 -43.547 1.00 75.19 95 MET A O 1
ATOM 833 N N . GLU A 1 96 ? 31.276 -4.820 -42.356 1.00 71.88 96 GLU A N 1
ATOM 834 C CA . GLU A 1 96 ? 32.193 -3.858 -42.997 1.00 71.88 96 GLU A CA 1
ATOM 835 C C . GLU A 1 96 ? 33.664 -4.242 -42.805 1.00 71.88 96 GLU A C 1
ATOM 837 O O . GLU A 1 96 ? 34.449 -4.228 -43.752 1.00 71.88 96 GLU A O 1
ATOM 842 N N . HIS A 1 97 ? 34.039 -4.687 -41.604 1.00 70.69 97 HIS A N 1
ATOM 843 C CA . HIS A 1 97 ? 35.411 -5.105 -41.313 1.00 70.69 97 HIS A CA 1
ATOM 844 C C . HIS A 1 97 ? 35.846 -6.381 -42.072 1.00 70.69 97 HIS A C 1
ATOM 846 O O . HIS A 1 97 ? 37.042 -6.671 -42.168 1.00 70.69 97 HIS A O 1
ATOM 852 N N . GLN A 1 98 ? 34.902 -7.169 -42.601 1.00 70.94 98 GLN A N 1
ATOM 853 C CA . GLN A 1 98 ? 35.185 -8.333 -43.452 1.00 70.94 98 GLN A CA 1
ATOM 854 C C . GLN A 1 98 ? 35.283 -7.978 -44.941 1.00 70.94 98 GLN A C 1
ATOM 856 O O . GLN A 1 98 ? 35.950 -8.697 -45.674 1.00 70.94 98 GLN A O 1
ATOM 861 N N . LEU A 1 99 ? 34.658 -6.881 -45.378 1.00 63.78 99 LEU A N 1
ATOM 862 C CA . LEU A 1 99 ? 34.635 -6.437 -46.777 1.00 63.78 99 LEU A CA 1
ATOM 863 C C . LEU A 1 99 ? 35.849 -5.575 -47.172 1.00 63.78 99 LEU A C 1
ATOM 865 O O . LEU A 1 99 ? 36.092 -5.380 -48.358 1.00 63.78 99 LEU A O 1
ATOM 869 N N . ILE A 1 100 ? 36.607 -5.058 -46.198 1.00 66.00 100 ILE A N 1
ATOM 870 C CA . ILE A 1 100 ? 37.782 -4.182 -46.407 1.00 66.00 100 ILE A CA 1
ATOM 871 C C . ILE A 1 100 ? 39.115 -4.979 -46.334 1.00 66.00 100 ILE A C 1
ATOM 873 O O . ILE A 1 100 ? 40.195 -4.411 -46.194 1.00 66.00 100 ILE A O 1
ATOM 877 N N . LYS A 1 101 ? 39.066 -6.312 -46.436 1.00 50.16 101 LYS A N 1
ATOM 878 C CA . LYS A 1 101 ? 40.242 -7.193 -46.575 1.00 50.16 101 LYS A CA 1
ATOM 879 C C . LYS A 1 101 ? 40.251 -7.861 -47.940 1.00 50.16 101 LYS A C 1
ATOM 881 O O . LYS A 1 101 ? 41.370 -8.057 -48.459 1.00 50.16 101 LYS A O 1
#

Secondary structure (DSSP, 8-state):
-------------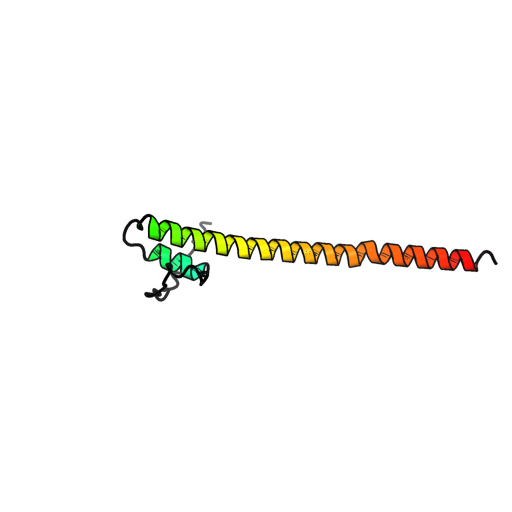--TT--TT-TTSPPPHHHHHHHHHT-SSPPPHHHHHHHHHHHHHHHHHHHHHHHHHHHHHHHHHIIIIIHHHHHHHHHHHHHHHHHT-

pLDDT: mean 77.23, std 16.14, range [37.16, 97.19]

Radius of gyration: 27.15 Å; chains: 1; bounding box: 73×22×65 Å

Organism: NCBI:txid1237627

InterPro domains:
  IPR006526 Exported protein, PHISTa/b/c, conserved domain, Plasmodium [TIGR01639] (18-77)
  IPR019111 Plasmodium RESA, N-terminal [PF09687] (26-99)
  IPR044885 Plasmodium RESA, N-terminal helical domain superfamily [G3DSA:6.10.280.180] (27-101)

Foldseek 3Di:
DDPPPPPPPPVPPLPPDDPLVPLVDADDPVRLVSVVVPPPDDDDPSSVVSSVSNVVVNVVVVVVVVVVVVVVVVVVVCVPPVVVVVVVVVVVVVVVVVVVD